Protein AF-A0A381RPF0-F1 (afdb_monomer_lite)

Foldseek 3Di:
DVVVVVVVVVVVVVVVVPPDDDDDDPPDDDDKDWDADPPDDGDIDICVPHNPPHDDDDDDDDDD

Secondary structure (DSSP, 8-state):
-HHHHHHHHHHHHHHHTT-------TTPPPPP-EEE-TTSSSSEEEIIIIITTS----------

Organism: NCBI:txid408172

Radius of gyration: 20.56 Å; chains: 1; bounding box: 48×32×47 Å

Structure (mmCIF, N/CA/C/O backbone):
data_AF-A0A381RPF0-F1
#
_entry.id   AF-A0A381RPF0-F1
#
loop_
_atom_site.group_PDB
_atom_site.id
_atom_site.type_symbol
_atom_site.label_atom_id
_atom_site.label_alt_id
_atom_site.label_comp_id
_atom_site.label_asym_id
_atom_site.label_entity_id
_atom_site.label_seq_id
_atom_site.pdbx_PDB_ins_code
_atom_site.Cartn_x
_atom_site.Cartn_y
_atom_site.Cartn_z
_atom_site.occupancy
_atom_site.B_iso_or_equiv
_atom_site.auth_seq_id
_atom_site.auth_comp_id
_atom_site.auth_asym_id
_atom_site.auth_atom_id
_atom_site.pdbx_PDB_model_num
ATOM 1 N N . MET A 1 1 ? -29.205 22.826 32.463 1.00 63.44 1 MET A N 1
ATOM 2 C CA . MET A 1 1 ? -28.776 21.411 32.585 1.00 63.44 1 MET A CA 1
ATOM 3 C C . MET A 1 1 ? -28.936 20.664 31.261 1.00 63.44 1 MET A C 1
ATOM 5 O O . MET A 1 1 ? -27.947 20.129 30.785 1.00 63.44 1 MET A O 1
ATOM 9 N N . GLN A 1 2 ? -30.104 20.730 30.606 1.00 69.12 2 GLN A N 1
ATOM 10 C CA . GLN A 1 2 ? -30.340 20.127 29.280 1.00 69.12 2 GLN A CA 1
ATOM 11 C C . GLN A 1 2 ? -29.357 20.560 28.177 1.00 69.12 2 GLN A C 1
ATOM 13 O O . GLN A 1 2 ? -28.841 19.708 27.465 1.00 69.12 2 GLN A O 1
ATOM 18 N N . SER A 1 3 ? -29.026 21.850 28.062 1.00 74.69 3 SER A N 1
ATOM 19 C CA . SER A 1 3 ? -28.144 22.337 26.986 1.00 74.69 3 SER A CA 1
ATOM 20 C C . SER A 1 3 ? -26.713 21.792 27.075 1.00 74.69 3 SER A C 1
ATOM 22 O O . SER A 1 3 ? -26.075 21.581 26.055 1.00 74.69 3 SER A O 1
ATOM 24 N N . LYS A 1 4 ? -26.214 21.510 28.288 1.00 82.06 4 LYS A N 1
ATOM 25 C CA . LYS A 1 4 ? -24.877 20.922 28.491 1.00 82.06 4 LYS A CA 1
ATOM 26 C C . LYS A 1 4 ? -24.836 19.453 28.066 1.00 82.06 4 LYS A C 1
ATOM 28 O O . LYS A 1 4 ? -23.857 19.022 27.473 1.00 82.06 4 LYS A O 1
ATOM 33 N N . ILE A 1 5 ? -25.917 18.719 28.340 1.00 84.44 5 ILE A N 1
ATOM 34 C CA . ILE A 1 5 ? -26.084 17.328 27.907 1.00 84.44 5 ILE A CA 1
ATOM 35 C C . ILE A 1 5 ? -26.155 17.285 26.379 1.00 84.44 5 ILE A C 1
ATOM 37 O O . ILE A 1 5 ? -25.393 16.550 25.771 1.00 84.44 5 ILE A O 1
ATOM 41 N N . ALA A 1 6 ? -26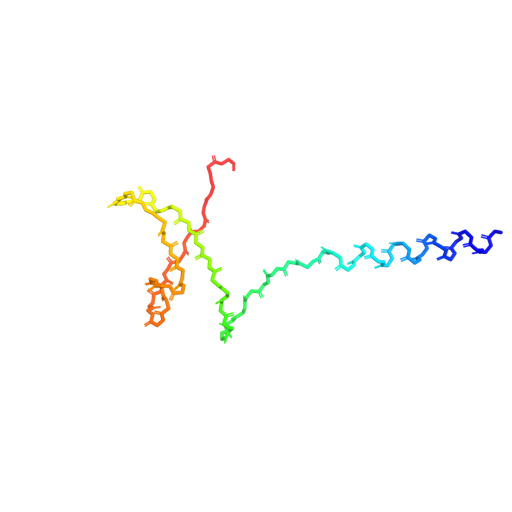.965 18.149 25.759 1.00 86.94 6 ALA A N 1
ATOM 42 C CA . ALA A 1 6 ? -27.076 18.229 24.303 1.00 86.94 6 ALA A CA 1
ATOM 43 C C . ALA A 1 6 ? -25.733 18.541 23.616 1.00 86.94 6 ALA A C 1
ATOM 45 O O . ALA A 1 6 ? -25.362 17.861 22.665 1.00 86.94 6 ALA A O 1
ATOM 46 N N . ILE A 1 7 ? -24.970 19.516 24.128 1.00 88.81 7 ILE A N 1
ATOM 47 C CA . ILE A 1 7 ? -23.633 19.848 23.603 1.00 88.81 7 ILE A CA 1
ATOM 48 C C . ILE A 1 7 ? -22.675 18.659 23.750 1.00 88.81 7 ILE A C 1
ATOM 50 O O . ILE A 1 7 ? -21.957 18.328 22.810 1.00 88.81 7 ILE A O 1
ATOM 54 N N . SER A 1 8 ? -22.694 17.983 24.902 1.00 87.06 8 SER A N 1
ATOM 55 C CA . SER A 1 8 ? -21.867 16.796 25.131 1.00 87.06 8 SER A CA 1
ATOM 56 C C . SER A 1 8 ? -22.226 15.653 24.180 1.00 87.06 8 SER A C 1
ATOM 58 O O . SER A 1 8 ? -21.331 14.977 23.685 1.00 87.06 8 SER A O 1
ATOM 60 N N . THR A 1 9 ? -23.514 15.432 23.907 1.00 87.81 9 THR A N 1
ATOM 61 C CA . THR A 1 9 ? -23.971 14.395 22.975 1.00 87.81 9 THR A CA 1
ATOM 62 C C . THR A 1 9 ? -23.539 14.705 21.542 1.00 87.81 9 THR A C 1
ATOM 64 O O . THR A 1 9 ? -23.032 13.817 20.864 1.00 87.81 9 THR A O 1
ATOM 67 N N . ILE A 1 10 ? -23.665 15.960 21.095 1.00 89.00 10 ILE A N 1
ATOM 68 C CA . ILE A 1 10 ? -23.230 16.390 19.754 1.00 89.00 10 ILE A CA 1
ATOM 69 C C . ILE A 1 10 ? -21.721 16.187 19.576 1.00 89.00 10 ILE A C 1
ATOM 71 O O . ILE A 1 10 ? -21.298 15.659 18.552 1.00 89.00 10 ILE A O 1
ATOM 75 N N . LEU A 1 11 ? -20.924 16.547 20.586 1.00 84.56 11 LEU A N 1
ATOM 76 C CA . LEU A 1 11 ? -19.471 16.377 20.556 1.00 84.56 11 LEU A CA 1
ATOM 77 C C . LEU A 1 11 ? -19.073 14.893 20.462 1.00 84.56 11 LEU A C 1
ATOM 79 O O . LEU A 1 11 ? -18.209 14.527 19.673 1.00 84.56 11 LEU A O 1
ATOM 83 N N . ILE A 1 12 ? -19.725 14.018 21.232 1.00 84.56 12 ILE A N 1
ATOM 84 C CA . ILE A 1 12 ? -19.447 12.573 21.195 1.00 84.56 12 ILE A CA 1
ATOM 85 C C . ILE A 1 12 ? -19.802 11.981 19.824 1.00 84.56 12 ILE A C 1
ATOM 87 O O . ILE A 1 12 ? -19.012 11.218 19.268 1.00 84.56 12 ILE A O 1
ATOM 91 N N . LEU A 1 13 ? -20.948 12.360 19.247 1.00 81.31 13 LEU A N 1
ATOM 92 C CA . LEU A 1 13 ? -21.324 11.909 17.906 1.00 81.31 13 LEU A CA 1
ATOM 93 C C . LEU A 1 13 ? -20.345 12.406 16.835 1.00 81.31 13 LEU A C 1
ATOM 95 O O . LEU A 1 13 ? -19.972 11.619 15.967 1.00 81.31 13 LEU A O 1
ATOM 99 N N . SER A 1 14 ? -19.875 13.655 16.905 1.00 76.75 14 SER A N 1
ATOM 100 C CA . SER A 1 14 ? -18.931 14.177 15.910 1.00 76.75 14 SER A CA 1
ATOM 101 C C . SER A 1 14 ? -17.556 13.505 15.984 1.00 76.75 14 SER A C 1
ATOM 103 O O . SER A 1 14 ? -16.937 13.297 14.946 1.00 76.75 14 SER A O 1
ATOM 105 N N . LEU A 1 15 ? -17.085 13.117 17.178 1.00 74.06 15 LEU A N 1
ATOM 106 C CA . LEU A 1 15 ? -15.838 12.349 17.323 1.00 74.06 15 LEU A CA 1
ATOM 107 C C . LEU A 1 15 ? -15.989 10.874 16.915 1.00 74.06 15 LEU A C 1
ATOM 109 O O . LEU A 1 15 ? -15.026 10.261 16.470 1.00 74.06 15 LEU A O 1
ATOM 113 N N . SER A 1 16 ? -17.183 10.286 17.029 1.00 69.19 16 SER A N 1
ATOM 114 C CA . SER A 1 16 ? -17.398 8.888 16.622 1.00 69.19 16 SER A CA 1
ATOM 115 C C . SER A 1 16 ? -17.279 8.659 15.108 1.00 69.19 16 SER A C 1
ATOM 117 O O . SER A 1 16 ? -17.051 7.533 14.679 1.00 69.19 16 SER A O 1
ATOM 119 N N . GLN A 1 17 ? -17.370 9.723 14.299 1.00 67.19 17 GLN A N 1
ATOM 120 C CA . GLN A 1 17 ? -17.218 9.656 12.842 1.00 67.19 17 GLN A CA 1
ATOM 121 C C . GLN 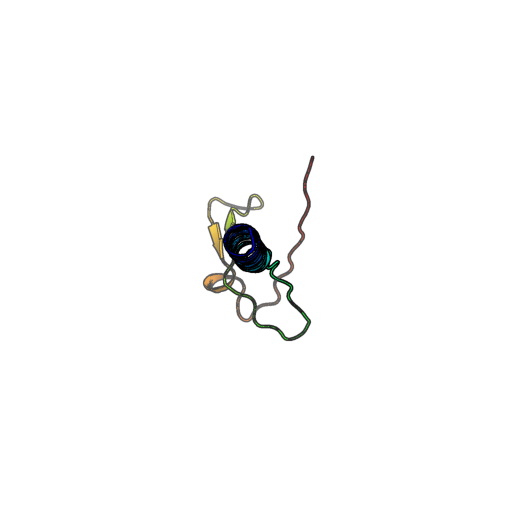A 1 17 ? -15.758 9.720 12.365 1.00 67.19 17 GLN A C 1
ATOM 123 O O . GLN A 1 17 ? -15.523 9.774 11.167 1.00 67.19 17 GLN A O 1
ATOM 128 N N . THR A 1 18 ? -14.758 9.740 13.252 1.00 64.25 18 THR A N 1
ATOM 129 C CA . THR A 1 18 ? -13.343 9.790 12.830 1.00 64.25 18 THR A CA 1
ATOM 130 C C . THR A 1 18 ? -12.628 8.444 12.918 1.00 64.25 18 THR A C 1
ATOM 132 O O . THR A 1 18 ? -11.444 8.372 12.608 1.00 64.25 18 THR A O 1
ATOM 135 N N . ILE A 1 19 ? -13.315 7.375 13.332 1.00 62.50 19 ILE A N 1
ATOM 136 C CA . ILE A 1 19 ? -12.744 6.023 13.381 1.00 62.50 19 ILE A CA 1
ATOM 137 C C . ILE A 1 19 ? -13.258 5.242 12.170 1.00 62.50 19 ILE A C 1
ATOM 139 O O . ILE A 1 19 ? -14.137 4.393 12.284 1.00 62.50 19 ILE A O 1
ATOM 143 N N . PHE A 1 20 ? -12.725 5.563 10.995 1.00 67.06 20 PHE A N 1
ATOM 144 C CA . PHE A 1 20 ? -12.901 4.748 9.799 1.00 67.06 20 PHE A CA 1
ATOM 145 C C . PHE A 1 20 ? -11.569 4.063 9.499 1.00 67.06 20 PHE A C 1
ATOM 147 O O . PHE A 1 20 ? -10.585 4.724 9.175 1.00 67.06 20 PHE A O 1
ATOM 154 N N . GLY A 1 21 ? -11.527 2.742 9.668 1.00 71.31 21 GLY A N 1
ATOM 155 C CA . GLY A 1 21 ? -10.468 1.919 9.094 1.00 71.31 21 GLY A CA 1
ATOM 156 C C . GLY A 1 21 ? -10.808 1.638 7.636 1.00 71.31 21 GLY A C 1
ATOM 157 O O . GLY A 1 21 ? -11.963 1.347 7.328 1.00 71.31 21 GLY A O 1
ATOM 158 N N . GLN A 1 22 ? -9.828 1.748 6.745 1.00 72.44 22 GLN A N 1
ATOM 159 C CA . GLN A 1 22 ? -9.998 1.315 5.363 1.00 72.44 22 GLN A CA 1
ATOM 160 C C . GLN A 1 22 ? -9.903 -0.213 5.321 1.00 72.44 22 GLN A C 1
ATOM 162 O O . GLN A 1 22 ? -8.893 -0.785 5.729 1.00 72.44 22 GLN A O 1
ATOM 167 N N . GLU A 1 23 ? -10.964 -0.866 4.857 1.00 85.75 23 GLU A N 1
ATOM 168 C CA . GLU A 1 23 ? -11.003 -2.304 4.599 1.00 85.75 23 GLU A CA 1
ATOM 169 C C . GLU A 1 23 ? -11.242 -2.504 3.104 1.00 85.75 23 GLU A C 1
ATOM 171 O O . GLU A 1 23 ? -12.175 -1.930 2.545 1.00 85.75 23 GLU A O 1
ATOM 176 N N . TYR A 1 24 ? -10.384 -3.299 2.467 1.00 87.31 24 TYR A N 1
ATOM 177 C CA . TYR A 1 24 ? -10.550 -3.701 1.075 1.00 87.31 24 TYR A CA 1
ATOM 178 C C . TYR A 1 24 ? -11.115 -5.117 1.012 1.00 87.31 24 TYR A C 1
ATOM 180 O O . TYR A 1 24 ? -10.668 -6.019 1.723 1.00 87.31 24 TYR A O 1
ATOM 188 N N . THR A 1 25 ? -12.067 -5.318 0.115 1.00 92.38 25 THR A N 1
ATOM 189 C CA . THR A 1 25 ? -12.699 -6.597 -0.189 1.00 92.38 25 THR A CA 1
ATOM 190 C C . THR A 1 25 ? -12.366 -7.049 -1.612 1.00 92.38 25 THR A C 1
ATOM 192 O O . THR A 1 25 ? -11.788 -6.318 -2.419 1.00 92.38 25 THR A O 1
ATOM 195 N N . VAL A 1 26 ? -12.679 -8.307 -1.936 1.00 93.62 26 VAL A N 1
ATOM 196 C CA . VAL A 1 26 ? -12.396 -8.855 -3.269 1.00 93.62 26 VAL A CA 1
ATOM 197 C C . VAL A 1 26 ? -13.213 -8.110 -4.326 1.00 93.62 26 VAL A C 1
ATOM 199 O O . VAL A 1 26 ? -14.441 -8.158 -4.309 1.00 93.62 26 VAL A O 1
ATOM 202 N N . GLY A 1 27 ? -12.514 -7.504 -5.286 1.00 92.44 27 GLY A N 1
ATOM 203 C CA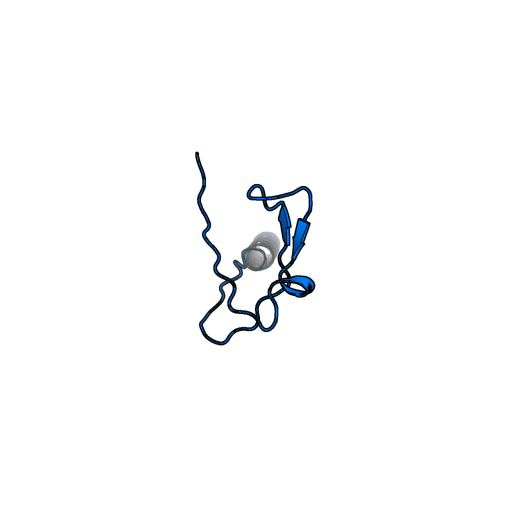 . GLY A 1 27 ? -13.109 -6.737 -6.382 1.00 92.44 27 GLY A CA 1
ATOM 204 C C . GLY A 1 27 ? -13.008 -5.222 -6.210 1.00 92.44 27 GLY A C 1
ATOM 205 O O . GLY A 1 27 ? -13.305 -4.506 -7.166 1.00 92.44 27 GLY A O 1
ATOM 206 N N . ASP A 1 28 ? -12.558 -4.740 -5.049 1.00 91.44 28 ASP A N 1
ATOM 207 C CA . ASP A 1 28 ? -12.325 -3.315 -4.837 1.00 91.44 28 ASP A CA 1
ATOM 208 C C . ASP A 1 28 ? -11.129 -2.806 -5.647 1.00 91.44 28 ASP A C 1
ATOM 210 O O . ASP A 1 28 ? -10.147 -3.517 -5.889 1.00 91.44 28 ASP A O 1
ATOM 214 N N . TYR A 1 29 ? -11.211 -1.534 -6.035 1.00 90.31 29 TYR A N 1
ATOM 215 C CA . TYR A 1 29 ? -10.047 -0.784 -6.482 1.00 90.31 29 TYR A CA 1
ATOM 216 C C . TYR A 1 29 ? -9.251 -0.334 -5.262 1.00 90.31 29 TYR A C 1
ATOM 218 O O . TYR A 1 29 ? -9.823 0.147 -4.285 1.00 90.31 29 TYR A O 1
ATOM 226 N N . VAL A 1 30 ? -7.934 -0.494 -5.338 1.00 89.19 30 VAL A N 1
ATOM 227 C CA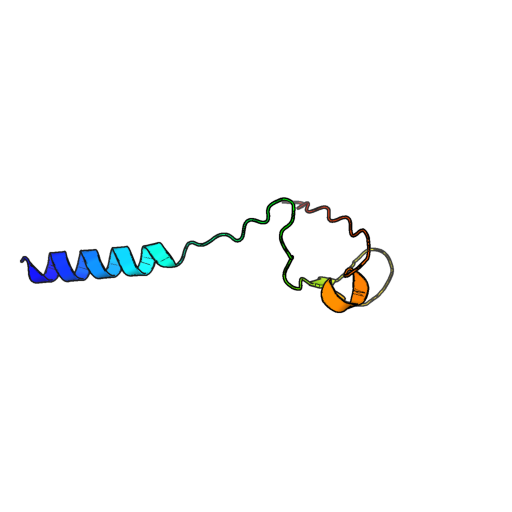 . VAL A 1 30 ? -7.005 -0.101 -4.279 1.00 89.19 30 VAL A CA 1
ATOM 228 C C . VAL A 1 30 ? -6.455 1.284 -4.609 1.00 89.19 30 VAL A C 1
ATOM 230 O O . VAL A 1 30 ? -6.042 1.515 -5.748 1.00 89.19 30 VAL A O 1
ATOM 233 N N . ASP A 1 31 ? -6.480 2.198 -3.635 1.00 90.50 31 ASP A N 1
ATOM 234 C CA . ASP A 1 31 ? -5.840 3.512 -3.754 1.00 90.50 31 ASP A CA 1
ATOM 235 C C . ASP A 1 31 ? -4.320 3.359 -3.895 1.00 90.50 31 ASP A C 1
ATOM 237 O O . ASP A 1 31 ? -3.746 2.342 -3.498 1.00 90.50 31 ASP A O 1
ATOM 241 N N . ASP A 1 32 ? -3.647 4.380 -4.427 1.00 92.81 32 ASP A N 1
ATOM 242 C CA . ASP A 1 32 ? -2.191 4.341 -4.519 1.00 92.81 32 ASP A CA 1
ATOM 243 C C . ASP A 1 32 ? -1.552 4.227 -3.127 1.00 92.81 32 ASP A C 1
ATOM 245 O O . ASP A 1 32 ? -1.880 4.962 -2.191 1.00 92.81 32 ASP A O 1
ATOM 249 N N . PHE A 1 33 ? -0.610 3.299 -3.006 1.00 89.88 33 PHE A N 1
ATOM 250 C CA . PHE A 1 33 ? 0.227 3.123 -1.832 1.00 89.88 33 PHE A CA 1
ATOM 251 C C . PHE A 1 33 ? 1.669 2.949 -2.284 1.00 89.88 33 PHE A C 1
ATOM 253 O O . PHE A 1 33 ? 1.957 2.351 -3.322 1.00 89.88 33 PHE A O 1
ATOM 260 N N . SER A 1 34 ? 2.590 3.462 -1.477 1.00 90.56 34 SER A N 1
ATOM 261 C CA . SER A 1 34 ? 4.007 3.466 -1.808 1.00 90.56 34 SER A CA 1
ATOM 262 C C . SER A 1 34 ? 4.860 3.132 -0.601 1.00 90.56 34 SER A C 1
ATOM 264 O O . SER A 1 34 ? 4.492 3.420 0.540 1.00 90.56 34 SER A O 1
ATOM 266 N N . GLY A 1 35 ? 6.035 2.583 -0.858 1.00 86.00 35 GLY A N 1
ATOM 267 C CA . GLY A 1 35 ? 7.017 2.327 0.178 1.00 86.00 35 GLY A CA 1
ATOM 268 C C . GLY A 1 35 ? 8.398 2.117 -0.407 1.00 86.00 35 GLY A C 1
ATOM 269 O O . GLY A 1 35 ? 8.554 1.758 -1.577 1.00 86.00 35 GLY A O 1
ATOM 270 N N . ASP A 1 36 ? 9.402 2.336 0.429 1.00 84.69 36 ASP A N 1
ATOM 271 C CA . ASP A 1 36 ? 10.775 2.028 0.068 1.00 84.69 36 ASP A CA 1
ATOM 272 C C . ASP A 1 36 ? 10.948 0.508 0.053 1.00 84.69 36 ASP A C 1
ATOM 274 O O . ASP A 1 36 ? 10.695 -0.182 1.047 1.00 84.69 36 ASP A O 1
ATOM 278 N N . ILE A 1 37 ? 11.356 -0.036 -1.093 1.00 75.56 37 ILE A N 1
ATOM 279 C CA . ILE A 1 37 ? 11.588 -1.473 -1.223 1.00 75.56 37 ILE A CA 1
ATOM 280 C C . ILE A 1 37 ? 13.034 -1.759 -0.850 1.00 75.56 37 ILE A C 1
ATOM 282 O O . ILE A 1 37 ? 13.951 -1.618 -1.651 1.00 75.56 37 ILE A O 1
ATOM 286 N N . CYS A 1 38 ? 13.233 -2.266 0.362 1.00 67.75 38 CYS A N 1
ATOM 287 C CA . CYS A 1 38 ? 14.559 -2.601 0.880 1.00 67.75 38 CYS A CA 1
ATOM 288 C C . CYS A 1 38 ? 15.252 -3.780 0.161 1.00 67.75 38 CYS A C 1
ATOM 290 O O . CYS A 1 38 ? 16.348 -4.162 0.562 1.00 67.75 38 CYS A O 1
ATOM 292 N N . PHE A 1 39 ? 14.626 -4.414 -0.842 1.00 58.56 39 PHE A N 1
ATOM 293 C CA . PHE A 1 39 ? 15.063 -5.728 -1.327 1.00 58.56 39 PHE A CA 1
ATOM 294 C C . PHE A 1 39 ? 15.949 -5.743 -2.585 1.00 58.56 39 PHE A C 1
ATOM 296 O O . PHE A 1 39 ? 16.530 -6.795 -2.835 1.00 58.56 39 PHE A O 1
ATOM 303 N N . ASN A 1 40 ? 16.114 -4.661 -3.371 1.00 48.97 40 ASN A N 1
ATOM 304 C CA . ASN A 1 40 ? 17.090 -4.691 -4.488 1.00 48.97 40 ASN A CA 1
ATOM 305 C C . ASN A 1 40 ? 17.473 -3.343 -5.149 1.00 48.97 40 ASN A C 1
ATOM 307 O O . ASN A 1 40 ? 17.787 -3.318 -6.340 1.00 48.97 40 ASN A O 1
ATOM 311 N N . GLY A 1 41 ? 17.440 -2.222 -4.432 1.00 61.69 41 GLY A N 1
ATOM 312 C CA . GLY A 1 41 ? 17.865 -0.928 -4.973 1.00 61.69 41 GLY A CA 1
ATOM 313 C C . GLY A 1 41 ? 17.352 0.245 -4.152 1.00 61.69 41 GLY A C 1
ATOM 314 O O . GLY A 1 41 ? 16.441 0.084 -3.345 1.00 61.69 41 GLY A O 1
ATOM 315 N N . ASP A 1 42 ? 17.946 1.415 -4.372 1.00 69.94 42 ASP A N 1
ATOM 316 C CA . ASP A 1 42 ? 17.446 2.672 -3.825 1.00 69.94 42 ASP A CA 1
ATOM 317 C C . ASP A 1 42 ? 16.215 3.111 -4.627 1.00 69.94 42 ASP A C 1
ATOM 319 O O . ASP A 1 42 ? 16.269 3.201 -5.856 1.00 69.94 42 ASP A O 1
ATOM 323 N N . GLY A 1 43 ? 15.108 3.397 -3.945 1.00 77.75 43 GLY A N 1
ATOM 324 C CA . GLY A 1 43 ? 13.925 3.971 -4.578 1.00 77.75 43 GLY A CA 1
ATOM 325 C C . GLY A 1 43 ? 12.615 3.602 -3.896 1.00 77.75 43 GLY A C 1
ATOM 326 O O . GLY A 1 43 ? 12.482 2.566 -3.242 1.00 77.75 43 GLY A O 1
ATOM 327 N N . THR A 1 44 ? 11.632 4.472 -4.091 1.00 87.19 44 THR A N 1
ATOM 328 C CA . THR A 1 44 ? 10.254 4.261 -3.662 1.00 87.19 44 THR A CA 1
ATOM 329 C C . THR A 1 44 ? 9.494 3.564 -4.784 1.00 87.19 44 THR A C 1
ATOM 331 O O . THR A 1 44 ? 9.518 4.019 -5.926 1.00 87.19 44 THR A O 1
ATOM 334 N N . TRP A 1 45 ? 8.816 2.470 -4.458 1.00 90.19 45 TRP A N 1
ATOM 335 C CA . TRP A 1 45 ? 7.862 1.813 -5.350 1.00 90.19 45 TRP A CA 1
ATOM 336 C C . TRP A 1 45 ? 6.459 2.337 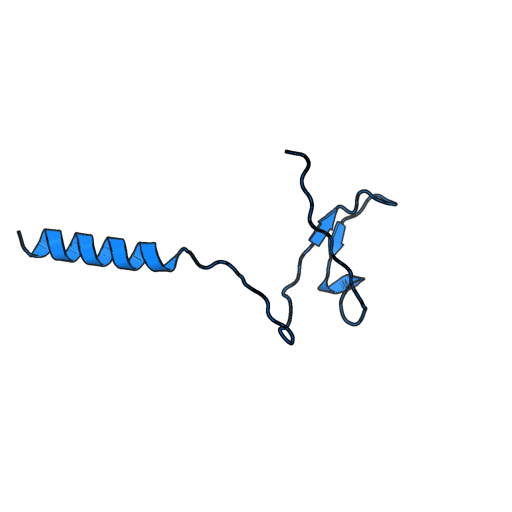-5.060 1.00 90.19 45 TRP A C 1
ATOM 338 O O . TRP A 1 45 ? 6.145 2.612 -3.898 1.00 90.19 45 TRP A O 1
ATOM 348 N N . SER A 1 46 ? 5.610 2.444 -6.082 1.00 93.38 46 SER A N 1
ATOM 349 C CA . SER A 1 46 ? 4.202 2.844 -5.929 1.00 93.38 46 SER A CA 1
ATOM 350 C C . SER A 1 46 ? 3.262 1.922 -6.696 1.00 93.38 46 SER A C 1
ATOM 352 O O . SER A 1 46 ? 3.596 1.429 -7.776 1.00 93.38 46 SER A O 1
ATOM 354 N N . TYR A 1 47 ? 2.066 1.700 -6.157 1.00 93.00 47 TYR A N 1
ATOM 355 C CA . TYR A 1 47 ? 1.086 0.831 -6.791 1.00 93.00 47 TYR A CA 1
ATOM 356 C C . TYR A 1 47 ? 0.647 1.378 -8.146 1.00 93.00 47 TYR A C 1
ATOM 358 O O . TYR A 1 47 ? 0.628 0.624 -9.115 1.00 93.00 47 TYR A O 1
ATOM 366 N N . ASP A 1 48 ? 0.377 2.675 -8.259 1.00 95.00 48 ASP A N 1
ATOM 367 C CA . ASP A 1 48 ? -0.141 3.252 -9.500 1.00 95.00 48 ASP A CA 1
ATOM 368 C C . ASP A 1 48 ? 0.851 3.224 -10.664 1.00 95.00 48 ASP A C 1
ATOM 370 O O . ASP A 1 48 ? 0.436 3.076 -11.816 1.00 95.00 48 ASP A O 1
ATOM 374 N N . VAL A 1 49 ? 2.150 3.339 -10.383 1.00 93.94 49 VAL A N 1
ATOM 375 C CA . VAL A 1 49 ? 3.195 3.344 -11.417 1.00 93.94 49 VAL A CA 1
ATOM 376 C C . VAL A 1 49 ? 3.682 1.932 -11.721 1.00 93.94 49 VAL A C 1
ATOM 378 O O . VAL A 1 49 ? 3.835 1.559 -12.886 1.00 93.94 49 VAL A O 1
ATOM 381 N N . ASP A 1 50 ? 3.933 1.144 -10.679 1.00 91.19 50 ASP A N 1
ATOM 382 C CA . ASP A 1 50 ? 4.702 -0.090 -10.796 1.00 91.19 50 ASP A CA 1
ATOM 383 C C . ASP A 1 50 ? 3.838 -1.351 -10.643 1.00 91.19 50 ASP A C 1
ATOM 385 O O . ASP A 1 50 ? 4.187 -2.401 -11.189 1.00 91.19 50 ASP A O 1
ATOM 389 N N . GLY A 1 51 ? 2.730 -1.269 -9.898 1.00 91.75 51 GLY A N 1
ATOM 390 C CA . GLY A 1 51 ? 1.880 -2.409 -9.532 1.00 91.75 51 GLY A CA 1
ATOM 391 C C . GLY A 1 51 ? 0.573 -2.539 -10.317 1.00 91.75 51 GLY A C 1
ATOM 392 O O . GLY A 1 51 ? 0.076 -3.657 -10.491 1.00 91.75 51 GLY A O 1
ATOM 393 N N . ARG A 1 52 ? 0.012 -1.427 -10.797 1.00 92.38 52 ARG A N 1
ATOM 394 C CA . ARG A 1 52 ? -1.258 -1.375 -11.526 1.00 92.38 52 ARG A CA 1
ATOM 395 C C . ARG A 1 52 ? -1.166 -2.212 -12.803 1.00 92.38 52 ARG A C 1
ATOM 397 O O . ARG A 1 52 ? -0.129 -2.270 -13.461 1.00 92.38 52 ARG A O 1
ATOM 404 N N . ASP A 1 53 ? -2.253 -2.917 -13.112 1.00 93.69 53 ASP A N 1
ATOM 405 C CA . ASP A 1 53 ? -2.360 -3.869 -14.230 1.00 93.69 53 ASP A CA 1
ATOM 406 C C . ASP A 1 53 ? -1.375 -5.057 -14.172 1.00 93.69 53 ASP A C 1
ATOM 408 O O . ASP A 1 53 ? -1.171 -5.772 -15.158 1.00 93.69 53 ASP A O 1
ATOM 412 N N . ARG A 1 54 ? -0.782 -5.319 -12.999 1.00 92.62 54 ARG A N 1
ATOM 413 C CA . ARG A 1 54 ? 0.073 -6.481 -12.726 1.00 92.62 54 ARG A CA 1
ATOM 414 C C . ARG A 1 54 ? -0.425 -7.240 -11.502 1.00 92.62 54 ARG A C 1
ATOM 416 O O . ARG A 1 54 ? -1.111 -6.703 -10.635 1.00 92.62 54 ARG A O 1
ATOM 423 N N . VAL A 1 55 ? -0.028 -8.508 -11.400 1.00 92.94 55 VAL A N 1
ATOM 424 C CA . VAL A 1 55 ? -0.209 -9.265 -10.157 1.00 92.94 55 VAL A CA 1
ATOM 425 C C . VAL A 1 55 ? 0.820 -8.766 -9.146 1.00 92.94 55 VAL A C 1
ATOM 427 O O . VAL A 1 55 ? 2.006 -9.070 -9.263 1.00 92.94 55 VAL A O 1
ATOM 430 N N . THR A 1 56 ? 0.352 -8.003 -8.162 1.00 90.12 56 THR A N 1
ATOM 431 C CA . THR A 1 56 ? 1.166 -7.502 -7.050 1.00 90.12 56 THR A CA 1
ATOM 432 C C . THR A 1 56 ? 0.892 -8.342 -5.808 1.00 90.12 56 THR A C 1
ATOM 434 O O . THR A 1 56 ? -0.257 -8.486 -5.395 1.00 90.12 56 THR A O 1
ATOM 437 N N . TRP A 1 57 ? 1.943 -8.903 -5.209 1.00 89.25 57 TRP A N 1
ATOM 438 C CA . TRP A 1 57 ? 1.851 -9.627 -3.942 1.00 89.25 57 TRP A CA 1
ATOM 439 C C . TRP A 1 57 ? 2.394 -8.762 -2.809 1.00 89.25 57 TRP A C 1
ATOM 441 O O . TRP A 1 57 ? 3.539 -8.318 -2.870 1.00 89.25 57 TRP A O 1
ATOM 451 N N . ILE A 1 58 ? 1.595 -8.560 -1.763 1.00 86.12 58 ILE A N 1
ATOM 452 C CA . 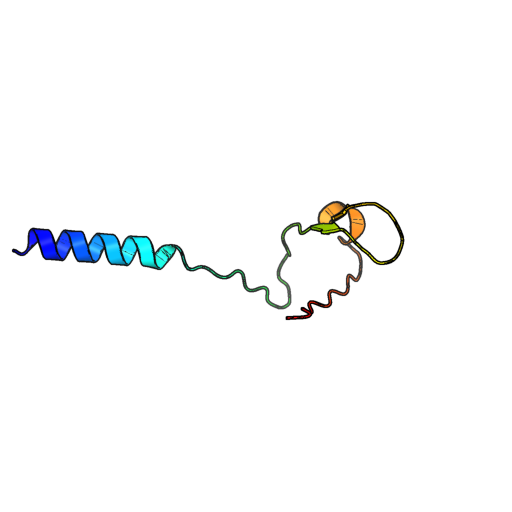ILE A 1 58 ? 1.971 -7.761 -0.595 1.00 86.12 58 ILE A CA 1
ATOM 453 C C . ILE A 1 58 ? 2.044 -8.686 0.616 1.00 86.12 58 ILE A C 1
ATOM 455 O O . ILE A 1 58 ? 1.117 -9.448 0.885 1.00 86.12 58 ILE A O 1
ATOM 459 N N . ASN A 1 59 ? 3.148 -8.617 1.355 1.00 85.69 59 ASN A N 1
ATOM 460 C CA . ASN A 1 59 ? 3.293 -9.285 2.642 1.00 85.69 59 ASN A CA 1
ATOM 461 C C . ASN A 1 59 ? 3.654 -8.235 3.697 1.00 85.69 59 ASN A C 1
ATOM 463 O O . ASN A 1 59 ? 4.666 -7.550 3.565 1.00 85.69 59 ASN A O 1
ATOM 467 N N . LEU A 1 60 ? 2.802 -8.098 4.711 1.00 83.06 60 LEU A N 1
ATOM 468 C CA . LEU A 1 60 ? 2.940 -7.123 5.787 1.00 83.06 60 LEU A CA 1
ATOM 469 C C . LEU A 1 60 ? 3.373 -7.867 7.048 1.00 83.06 60 LEU A C 1
ATOM 471 O O . LEU A 1 60 ? 2.617 -8.668 7.597 1.00 83.06 60 LEU A O 1
ATOM 475 N N . PHE A 1 61 ? 4.587 -7.597 7.509 1.00 85.44 61 PHE A N 1
ATOM 476 C CA . PHE A 1 61 ? 5.133 -8.154 8.740 1.00 85.44 61 PHE A CA 1
ATOM 477 C C . PHE A 1 61 ? 5.839 -7.059 9.535 1.00 85.44 61 PHE A C 1
ATOM 479 O O . PHE A 1 61 ? 6.278 -6.051 8.984 1.00 85.44 61 PHE A O 1
ATOM 486 N N . THR A 1 62 ? 5.950 -7.265 10.842 1.00 84.88 62 THR A N 1
ATOM 487 C CA . THR A 1 62 ? 6.670 -6.370 11.745 1.00 84.88 62 THR A CA 1
ATOM 488 C C . THR A 1 62 ? 7.594 -7.171 12.658 1.00 84.88 62 THR A C 1
ATOM 490 O O . THR A 1 62 ? 7.361 -8.356 12.889 1.00 84.88 62 THR A O 1
ATOM 493 N N . SER A 1 63 ? 8.672 -6.546 13.137 1.00 88.81 63 SER A N 1
ATOM 494 C CA . SER A 1 63 ? 9.688 -7.182 13.987 1.00 88.81 63 SER A CA 1
ATOM 495 C C . SER A 1 63 ? 9.499 -6.940 15.489 1.00 88.81 63 SER A C 1
ATOM 497 O O . SER A 1 63 ? 10.327 -7.407 16.269 1.00 88.81 63 SER A O 1
ATOM 499 N N . TRP A 1 64 ? 8.493 -6.157 15.884 1.00 84.75 64 TRP A N 1
ATOM 500 C CA . TRP A 1 64 ? 8.206 -5.782 17.272 1.00 84.75 64 TRP A CA 1
ATOM 501 C C . TRP A 1 64 ? 6.938 -6.448 17.798 1.00 84.75 64 TRP A C 1
ATOM 503 O O . TRP A 1 64 ? 6.018 -6.691 16.985 1.00 84.75 64 TRP A O 1
#

pLDDT: mean 82.67, std 10.67, range [48.97, 95.0]

Sequence (64 aa):
MQSKIAISTILILSLSQTIFGQEYTVGDYVDDFSGDICFNGDGTWSYDVDGRDRVTWINLFTSW